Protein AF-A0A956W7D6-F1 (afdb_monomer)

Solvent-accessible surface area (backbone atoms only — not comparable to full-atom values): 5356 Å² total; per-residue (Å²): 140,86,87,80,71,65,90,79,46,54,70,72,53,50,52,50,51,52,52,51,52,35,58,51,6,58,81,41,77,40,78,45,82,45,69,68,64,47,51,87,81,71,52,76,69,91,67,95,50,64,26,55,28,29,40,36,45,23,43,75,58,42,75,49,80,42,49,47,22,38,31,42,75,83,70,82,50,73,47,80,51,53,61,80,83,70,92,127

pLDDT: mean 77.98, std 15.53, range [33.97, 95.88]

Foldseek 3Di:
DDDDDCVPPDPVRLVVVLVVQLVVQLVPKDKDWDWQPCPSQPNHDDDDWKTFTKIWIHHNSDIDIWTQFIATPVRPDTGGDTDPDDDD

Mean predicted aligned error: 7.52 Å

Sequence (88 aa):
FATFVLNQFSEPMRDRLKALLLDASRRREVSVVVVGFSGWFGAERRDIGSAPVVLATLRDGRGEWRQLAVADPHGWWIDWRPDDARPW

Nearest PDB structures (fol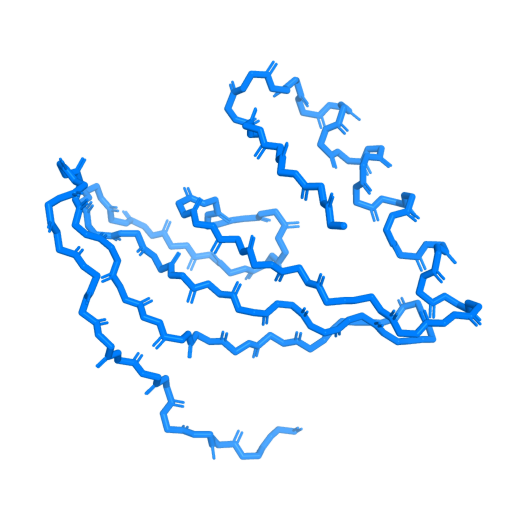dseek):
  5aox-assembly2_E  TM=3.2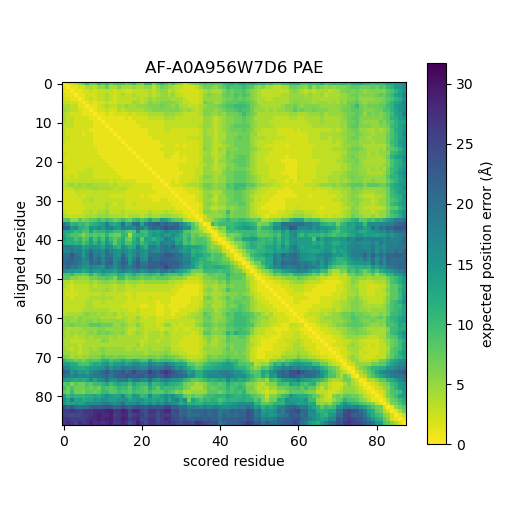54E-01  e=4.507E+00  Homo sapiens
  2xgl-assembly1_A  TM=3.209E-01  e=8.908E+00  Escherichia coli
  8xci-assembly1_J  TM=3.542E-01  e=8.373E+00  Escherichia phage Lambda
  6uoa-assembly1_B  TM=2.944E-01  e=6.953E+00  Homo sapiens

Radius of gyration: 13.43 Å; Cα contacts (8 Å, |Δi|>4): 132; chains: 1; bounding box: 30×34×35 Å

Structure (mmCIF, N/CA/C/O backbone):
data_AF-A0A956W7D6-F1
#
_entry.id   AF-A0A956W7D6-F1
#
loop_
_atom_site.group_PDB
_atom_site.id
_atom_site.type_symbol
_atom_site.label_atom_id
_atom_site.label_alt_id
_atom_site.label_comp_id
_atom_site.label_asym_id
_atom_site.label_entity_id
_atom_site.label_seq_id
_atom_site.pdbx_PDB_ins_code
_atom_site.Cartn_x
_atom_site.Cartn_y
_atom_site.Cartn_z
_atom_site.occupancy
_atom_site.B_iso_or_equiv
_atom_site.auth_seq_id
_atom_site.auth_comp_id
_atom_site.auth_asym_id
_atom_site.auth_atom_id
_atom_site.pdbx_PDB_model_num
ATOM 1 N N . PHE A 1 1 ? -15.022 1.091 -3.568 1.00 79.38 1 PHE A N 1
ATOM 2 C CA . PHE A 1 1 ? -13.575 0.968 -3.835 1.00 79.38 1 PHE A CA 1
ATOM 3 C C . PHE A 1 1 ? -13.048 2.346 -4.220 1.00 79.38 1 PHE A C 1
ATOM 5 O O . PHE A 1 1 ? -13.846 3.170 -4.649 1.00 79.38 1 PHE A O 1
ATOM 12 N N . ALA A 1 2 ? -11.762 2.624 -4.014 1.00 85.38 2 ALA A N 1
ATOM 13 C CA . ALA A 1 2 ? -11.139 3.896 -4.378 1.00 85.38 2 ALA A CA 1
ATOM 14 C C . ALA A 1 2 ? -9.737 3.623 -4.927 1.00 85.38 2 ALA A C 1
ATOM 16 O O . ALA A 1 2 ? -9.038 2.760 -4.397 1.00 85.38 2 ALA A O 1
ATOM 17 N N . THR A 1 3 ? -9.349 4.353 -5.969 1.00 87.06 3 THR A N 1
ATOM 18 C CA . THR A 1 3 ? -8.045 4.217 -6.623 1.00 87.06 3 THR A CA 1
ATOM 19 C C . THR A 1 3 ? -7.289 5.524 -6.476 1.00 87.06 3 THR A C 1
ATOM 21 O O . THR A 1 3 ? -7.843 6.593 -6.725 1.00 87.06 3 THR A O 1
ATOM 24 N N . PHE A 1 4 ? -6.023 5.434 -6.079 1.00 85.44 4 PHE A N 1
ATOM 25 C CA . PHE A 1 4 ? -5.158 6.586 -5.868 1.00 85.44 4 PHE A CA 1
ATOM 26 C C . PHE A 1 4 ? -3.898 6.449 -6.711 1.00 85.44 4 PHE A C 1
ATOM 28 O O . PHE A 1 4 ? -3.304 5.375 -6.791 1.00 85.44 4 PHE A O 1
ATOM 35 N N . VAL A 1 5 ? -3.478 7.557 -7.310 1.00 85.12 5 VAL A N 1
ATOM 36 C CA . VAL A 1 5 ? -2.270 7.643 -8.128 1.00 85.12 5 VAL A CA 1
ATOM 37 C C . VAL A 1 5 ? -1.164 8.254 -7.261 1.00 85.12 5 VAL A C 1
ATOM 39 O O . VAL A 1 5 ? -1.041 9.467 -7.122 1.00 85.12 5 VAL A O 1
ATOM 42 N N . LEU A 1 6 ? -0.401 7.393 -6.579 1.00 81.38 6 LEU A N 1
ATOM 43 C CA . LEU A 1 6 ? 0.490 7.795 -5.476 1.00 81.38 6 LEU A CA 1
ATOM 44 C C . LEU A 1 6 ? 1.742 8.569 -5.912 1.00 81.38 6 LEU A C 1
ATOM 46 O O . LEU A 1 6 ? 2.365 9.226 -5.081 1.00 81.38 6 LEU A O 1
ATOM 50 N N . ASN A 1 7 ? 2.121 8.528 -7.193 1.00 78.62 7 ASN A N 1
ATOM 51 C CA . ASN A 1 7 ? 3.222 9.350 -7.716 1.00 78.62 7 ASN A CA 1
ATOM 52 C C . ASN A 1 7 ? 2.879 10.850 -7.748 1.00 78.62 7 ASN A C 1
ATOM 54 O O . ASN A 1 7 ? 3.788 11.667 -7.841 1.00 78.62 7 ASN A O 1
ATOM 58 N N . GLN A 1 8 ? 1.600 11.213 -7.619 1.00 84.31 8 GLN A N 1
ATOM 59 C CA . GLN A 1 8 ? 1.155 12.601 -7.463 1.00 84.31 8 GLN A CA 1
ATOM 60 C C . GLN A 1 8 ? 1.159 13.065 -5.998 1.00 84.31 8 GLN A C 1
ATOM 62 O O . GLN A 1 8 ? 0.957 14.246 -5.725 1.00 84.31 8 GLN A O 1
ATOM 67 N N . PHE A 1 9 ? 1.357 12.152 -5.042 1.00 86.56 9 PHE A N 1
ATOM 68 C CA . PHE A 1 9 ? 1.341 12.475 -3.619 1.00 86.56 9 PHE A CA 1
ATOM 69 C C . PHE A 1 9 ? 2.753 12.840 -3.164 1.00 86.56 9 PHE A C 1
ATOM 71 O O . PHE A 1 9 ? 3.718 12.126 -3.452 1.00 86.56 9 PHE A O 1
ATOM 78 N N . SER A 1 10 ? 2.865 13.917 -2.387 1.00 88.62 10 SER A N 1
ATOM 79 C CA . SER A 1 10 ? 4.091 14.193 -1.640 1.00 88.62 10 SER A CA 1
ATOM 80 C C . SER A 1 10 ? 4.335 13.101 -0.595 1.00 88.62 10 SER A C 1
ATOM 82 O O . SER A 1 10 ? 3.415 12.389 -0.185 1.00 88.62 10 SER A O 1
ATOM 84 N N . GLU A 1 11 ? 5.575 12.966 -0.133 1.00 86.06 11 GLU A N 1
ATOM 85 C CA . GLU A 1 11 ? 5.917 12.010 0.923 1.00 86.06 11 GLU A CA 1
ATOM 86 C C . GLU A 1 11 ? 5.037 12.157 2.184 1.00 86.06 11 GLU A C 1
ATOM 88 O O . GLU A 1 11 ? 4.401 11.165 2.550 1.00 86.06 11 GLU A O 1
ATOM 93 N N . PRO A 1 12 ? 4.810 13.368 2.740 1.00 91.50 12 PRO A N 1
ATOM 94 C CA . PRO A 1 12 ? 3.893 13.539 3.870 1.00 91.50 12 PRO A CA 1
ATOM 95 C C . PRO A 1 12 ? 2.452 13.092 3.586 1.00 91.50 12 PRO A C 1
ATOM 97 O O . PRO A 1 12 ? 1.756 12.599 4.475 1.00 91.50 12 PRO A O 1
ATOM 100 N N . MET A 1 13 ? 1.969 13.256 2.349 1.00 92.38 13 MET A N 1
ATOM 101 C CA . MET A 1 13 ? 0.635 12.786 1.965 1.00 92.38 13 MET A CA 1
ATOM 102 C C . MET A 1 13 ? 0.571 11.260 1.908 1.00 92.38 13 MET A C 1
ATOM 104 O O . MET A 1 13 ? -0.433 10.681 2.328 1.00 92.38 13 MET A O 1
ATOM 108 N N . ARG A 1 14 ? 1.629 10.604 1.415 1.00 87.56 14 ARG A N 1
ATOM 109 C CA . ARG A 1 14 ? 1.732 9.137 1.400 1.00 87.56 14 ARG A CA 1
ATOM 110 C C . ARG A 1 14 ? 1.755 8.575 2.819 1.00 87.56 14 ARG A C 1
ATOM 112 O O . ARG A 1 14 ? 1.042 7.607 3.091 1.00 87.56 14 ARG A O 1
ATOM 119 N N . ASP A 1 15 ? 2.488 9.207 3.728 1.00 88.38 15 ASP A N 1
ATOM 120 C CA . ASP A 1 15 ? 2.530 8.806 5.139 1.00 88.38 15 ASP A CA 1
ATOM 121 C C . ASP A 1 15 ? 1.180 9.001 5.824 1.00 88.38 15 ASP A C 1
ATOM 123 O O . ASP A 1 15 ? 0.683 8.107 6.513 1.00 88.38 15 ASP A O 1
ATOM 127 N N . ARG A 1 16 ? 0.525 10.139 5.568 1.00 93.56 16 ARG A N 1
ATOM 128 C CA . ARG A 1 16 ? -0.818 10.401 6.090 1.00 93.56 16 ARG A CA 1
ATOM 129 C C . ARG A 1 16 ? -1.834 9.385 5.576 1.00 93.56 16 ARG A C 1
ATOM 131 O O . ARG A 1 16 ? -2.640 8.889 6.360 1.00 93.56 16 ARG A O 1
ATOM 138 N N . LEU A 1 17 ? -1.799 9.055 4.286 1.00 91.94 17 LEU A N 1
ATOM 139 C CA . LEU A 1 17 ? -2.678 8.036 3.712 1.00 91.94 17 LEU A CA 1
ATOM 140 C C . LEU A 1 17 ? -2.429 6.668 4.363 1.00 91.94 17 LEU A C 1
ATOM 142 O O . LEU A 1 17 ? -3.386 6.002 4.753 1.00 91.94 17 LEU A O 1
ATOM 146 N N . LYS A 1 18 ? -1.164 6.280 4.556 1.00 88.25 18 LYS A N 1
ATOM 147 C CA . LYS A 1 18 ? -0.797 5.041 5.257 1.00 88.25 18 LYS A CA 1
ATOM 148 C C . LYS A 1 18 ? -1.353 5.004 6.680 1.00 88.25 18 LYS A C 1
ATOM 150 O O . LYS A 1 18 ? -1.953 4.005 7.070 1.00 88.25 18 LYS A O 1
ATOM 155 N N . ALA A 1 19 ? -1.209 6.093 7.434 1.00 91.69 19 ALA A N 1
ATOM 156 C CA . ALA A 1 19 ? -1.742 6.196 8.790 1.00 91.69 19 ALA A CA 1
ATOM 157 C C . ALA A 1 19 ? -3.275 6.068 8.822 1.00 91.69 19 ALA A C 1
ATOM 159 O O . ALA A 1 19 ? -3.807 5.344 9.661 1.00 91.69 19 ALA A O 1
ATOM 160 N N . LEU A 1 20 ? -3.982 6.706 7.883 1.00 94.06 20 LEU A N 1
ATOM 161 C CA . LEU A 1 20 ? -5.442 6.607 7.772 1.00 94.06 20 LEU A CA 1
ATOM 162 C C . LEU A 1 20 ? -5.904 5.182 7.438 1.00 94.06 20 LEU A C 1
ATOM 164 O O . LEU A 1 20 ? -6.888 4.710 8.003 1.00 94.06 20 LEU A O 1
ATOM 168 N N . LEU A 1 21 ? -5.193 4.486 6.546 1.00 92.75 21 LEU A N 1
ATOM 169 C CA . LEU A 1 21 ? -5.489 3.093 6.204 1.00 92.75 21 LEU A CA 1
ATOM 170 C C . LEU A 1 21 ? -5.262 2.158 7.402 1.00 92.75 21 LEU A C 1
ATOM 172 O O . LEU A 1 21 ? -6.099 1.298 7.674 1.00 92.75 21 LEU A O 1
ATOM 176 N N . LEU A 1 22 ? -4.173 2.356 8.152 1.00 91.69 22 LEU A N 1
ATOM 177 C CA . LEU A 1 22 ? -3.888 1.590 9.367 1.00 91.69 22 LEU A CA 1
ATOM 178 C C . LEU A 1 22 ? -4.899 1.871 10.484 1.00 91.69 22 LEU A C 1
ATOM 180 O O . LEU A 1 22 ? -5.335 0.933 11.146 1.00 91.69 22 LEU A O 1
ATOM 184 N N . ASP A 1 23 ? -5.312 3.121 10.687 1.00 95.44 23 ASP A N 1
ATOM 185 C CA . ASP A 1 23 ? -6.355 3.448 11.665 1.00 95.44 23 ASP A CA 1
ATOM 186 C C . ASP A 1 23 ? -7.699 2.813 11.286 1.00 95.44 23 ASP A C 1
ATOM 188 O O . ASP A 1 23 ? -8.329 2.140 12.104 1.00 95.44 23 ASP A O 1
ATOM 192 N N . ALA A 1 24 ? -8.090 2.919 10.012 1.00 94.56 24 ALA A N 1
ATOM 193 C CA . ALA A 1 24 ? -9.287 2.259 9.502 1.00 94.56 24 ALA A CA 1
ATOM 194 C C . ALA A 1 24 ? -9.235 0.735 9.713 1.00 94.56 24 ALA A C 1
ATOM 196 O O . ALA A 1 24 ? -10.255 0.138 10.071 1.00 94.56 24 ALA A O 1
ATOM 197 N N . SER A 1 25 ? -8.046 0.131 9.571 1.00 95.25 25 SER A N 1
ATOM 198 C CA . SER A 1 25 ? -7.836 -1.309 9.763 1.00 95.25 25 SER A CA 1
ATOM 199 C C . SER A 1 25 ? -8.131 -1.811 11.185 1.00 95.25 25 SER A C 1
ATOM 201 O O . SER A 1 25 ? -8.363 -3.001 11.389 1.00 95.25 25 SER A O 1
ATOM 203 N N . ARG A 1 26 ? -8.155 -0.911 12.181 1.00 95.12 26 ARG A N 1
ATOM 204 C CA . ARG A 1 26 ? -8.504 -1.239 13.577 1.00 95.12 26 ARG A CA 1
ATOM 205 C C . ARG A 1 26 ? -9.998 -1.488 13.780 1.00 95.12 26 ARG A C 1
ATOM 207 O O . ARG A 1 26 ? -10.386 -2.035 14.804 1.00 95.12 26 ARG A O 1
ATOM 214 N N . ARG A 1 27 ? -10.845 -1.025 12.854 1.00 95.88 27 ARG A N 1
ATOM 215 C CA . ARG A 1 27 ? -12.314 -1.146 12.946 1.00 95.88 27 ARG A CA 1
ATOM 216 C C . ARG A 1 27 ? -12.874 -2.196 11.996 1.00 95.88 27 ARG A C 1
ATOM 218 O O . ARG A 1 27 ? -13.966 -2.705 12.222 1.00 95.88 27 ARG A O 1
ATOM 22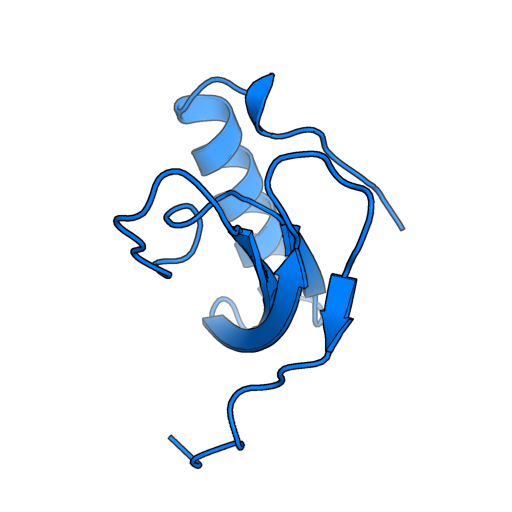5 N N . ARG A 1 28 ? -12.164 -2.458 10.901 1.00 94.00 28 ARG A N 1
ATOM 226 C CA . ARG A 1 28 ? -12.518 -3.433 9.869 1.00 94.00 28 ARG A CA 1
ATOM 227 C C . ARG A 1 28 ? -11.279 -3.787 9.069 1.00 94.00 28 ARG A C 1
ATOM 229 O O . ARG A 1 28 ? -10.379 -2.969 8.967 1.00 94.00 28 ARG A O 1
ATOM 236 N N . GLU A 1 29 ? -11.280 -4.939 8.423 1.00 94.81 29 GLU A N 1
ATOM 237 C CA . GLU A 1 29 ? -10.234 -5.272 7.460 1.00 94.81 29 GLU A CA 1
ATOM 238 C C . GLU A 1 29 ? -10.193 -4.269 6.294 1.00 94.81 29 GLU A C 1
ATOM 240 O O . GLU A 1 29 ? -11.234 -3.806 5.810 1.00 94.81 29 GLU A O 1
ATOM 245 N N . VAL A 1 30 ? -8.983 -3.924 5.848 1.00 94.69 30 VAL A N 1
ATOM 246 C CA . VAL A 1 30 ? -8.746 -3.062 4.686 1.00 94.69 30 VAL A CA 1
ATOM 247 C C . VAL A 1 30 ? -7.781 -3.754 3.735 1.00 94.69 30 VAL A C 1
ATOM 249 O O . VAL A 1 30 ? -6.620 -3.969 4.068 1.00 94.69 30 VAL A O 1
ATOM 252 N N . SER A 1 31 ? -8.249 -4.053 2.528 1.00 92.75 31 SER A N 1
ATOM 253 C CA . SER A 1 31 ? -7.415 -4.598 1.457 1.00 92.75 31 SER A CA 1
ATOM 254 C C . SER A 1 31 ? -6.945 -3.482 0.523 1.00 92.75 31 SER A C 1
ATOM 256 O O . SER A 1 31 ? -7.750 -2.650 0.094 1.00 92.75 31 SER A O 1
ATOM 258 N N . VAL A 1 32 ? -5.655 -3.459 0.185 1.00 90.56 32 VAL A N 1
ATOM 259 C CA . VAL A 1 32 ? -5.064 -2.467 -0.729 1.00 90.56 32 VAL A CA 1
ATOM 260 C C . VAL A 1 32 ? -4.230 -3.187 -1.773 1.00 90.56 32 VAL A C 1
ATOM 262 O O . VAL A 1 32 ? -3.343 -3.953 -1.428 1.00 90.56 32 VAL A O 1
ATOM 265 N N . VAL A 1 33 ? -4.476 -2.919 -3.052 1.00 88.06 33 VAL A N 1
ATOM 266 C CA . VAL A 1 33 ? -3.589 -3.375 -4.128 1.00 88.06 33 VAL A CA 1
ATOM 267 C C . VAL A 1 33 ? -2.648 -2.233 -4.487 1.00 88.06 33 VAL A C 1
ATOM 269 O O . VAL A 1 33 ? -3.099 -1.128 -4.789 1.00 88.06 33 VAL A O 1
ATOM 272 N N . VAL A 1 34 ? -1.345 -2.491 -4.436 1.00 83.44 34 VAL A N 1
ATOM 273 C CA . VAL A 1 34 ? -0.293 -1.515 -4.734 1.00 83.44 34 VAL A CA 1
ATOM 274 C C . VAL A 1 34 ? 0.479 -1.978 -5.961 1.00 83.44 34 VAL A C 1
ATOM 276 O O . VAL A 1 34 ? 0.918 -3.123 -6.023 1.00 83.44 34 VAL A O 1
ATOM 279 N N . VAL A 1 35 ? 0.661 -1.076 -6.925 1.00 81.94 35 VAL A N 1
ATOM 280 C CA . VAL A 1 35 ? 1.438 -1.308 -8.149 1.00 81.94 35 VAL A CA 1
ATOM 281 C C . VAL A 1 35 ? 2.562 -0.278 -8.211 1.00 81.94 35 VAL A C 1
ATOM 283 O O . VAL A 1 35 ? 2.310 0.917 -8.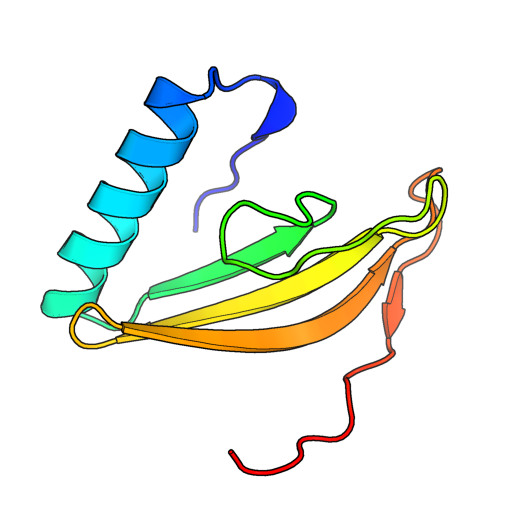062 1.00 81.94 35 VAL A O 1
ATOM 286 N N . GLY A 1 36 ? 3.804 -0.723 -8.411 1.00 70.38 36 GLY A N 1
ATOM 287 C CA . GLY A 1 36 ? 4.933 0.166 -8.732 1.00 70.38 36 GLY A CA 1
ATOM 288 C C . GLY A 1 36 ? 5.493 1.030 -7.599 1.00 70.38 36 GLY A C 1
ATOM 289 O O . GLY A 1 36 ? 6.417 1.796 -7.841 1.00 70.38 36 GLY A O 1
ATOM 290 N N . PHE A 1 37 ? 4.997 0.897 -6.366 1.00 64.38 37 PHE A N 1
ATOM 291 C CA . PHE A 1 37 ? 5.527 1.600 -5.189 1.00 64.38 37 PHE A CA 1
ATOM 292 C C . PHE A 1 37 ? 6.216 0.629 -4.220 1.00 64.38 37 PHE A C 1
ATOM 294 O O . PHE A 1 37 ? 5.657 0.228 -3.197 1.00 64.38 37 PHE A O 1
ATOM 301 N N . SER A 1 38 ? 7.461 0.275 -4.541 1.00 56.50 38 SER A N 1
ATOM 302 C CA . SER A 1 38 ? 8.329 -0.668 -3.817 1.00 56.50 38 SER A CA 1
ATOM 303 C C . SER A 1 38 ? 8.937 -0.105 -2.518 1.00 56.50 38 SER A C 1
ATOM 305 O O . SER A 1 38 ? 10.116 -0.270 -2.222 1.00 56.50 38 SER A O 1
ATOM 307 N N . GLY A 1 39 ? 8.141 0.587 -1.706 1.00 58.12 39 GLY A N 1
ATOM 308 C CA . GLY A 1 39 ? 8.636 1.103 -0.422 1.00 58.12 39 GLY A CA 1
ATOM 309 C C . GLY A 1 39 ? 7.562 1.589 0.536 1.00 58.12 39 GLY A C 1
ATOM 310 O O . GLY A 1 39 ? 7.792 1.652 1.740 1.00 58.12 39 GLY A O 1
ATOM 311 N N . TRP A 1 40 ? 6.348 1.851 0.045 1.00 67.38 40 TRP A N 1
ATOM 312 C CA . TRP A 1 40 ? 5.280 2.410 0.879 1.00 67.38 40 TRP A CA 1
ATOM 313 C C . TRP A 1 40 ? 4.875 1.480 2.037 1.00 67.38 40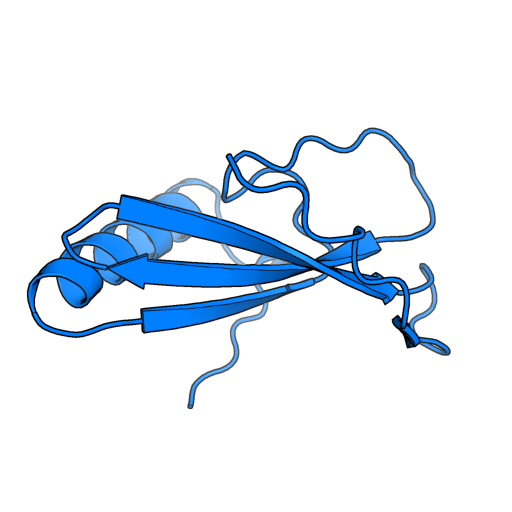 TRP A C 1
ATOM 315 O O . TRP A 1 40 ? 4.509 1.931 3.127 1.00 67.38 40 TRP A O 1
ATOM 325 N N . PHE A 1 41 ? 5.055 0.174 1.846 1.00 61.94 41 PHE A N 1
ATOM 326 C CA . PHE A 1 41 ? 4.768 -0.850 2.842 1.00 61.94 41 PHE A CA 1
ATOM 327 C C . PHE A 1 41 ? 5.923 -1.831 3.090 1.00 61.94 41 PHE A C 1
ATOM 329 O O . PHE A 1 41 ? 5.699 -2.965 3.492 1.00 61.94 41 PHE A O 1
ATOM 336 N N . GLY A 1 42 ? 7.170 -1.392 2.889 1.00 53.09 42 GLY A N 1
ATOM 337 C CA . GLY A 1 42 ? 8.351 -2.204 3.216 1.00 53.09 42 GLY A CA 1
ATOM 338 C C . GLY A 1 42 ? 8.727 -3.259 2.171 1.00 53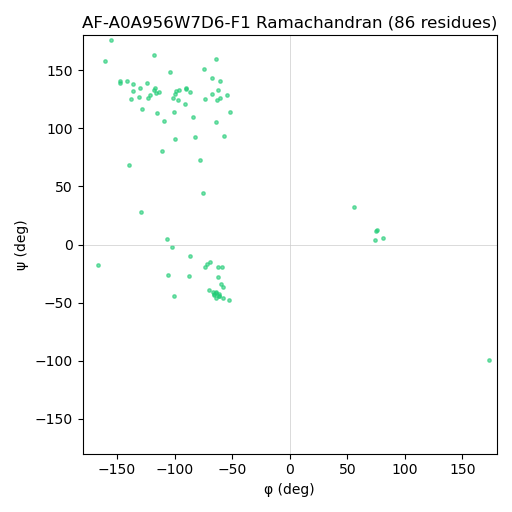.09 42 GLY A C 1
ATOM 339 O O . GLY A 1 42 ? 9.664 -4.017 2.388 1.00 53.09 42 GLY A O 1
ATOM 340 N N . ALA A 1 43 ? 8.047 -3.293 1.023 1.00 52.00 43 ALA A N 1
ATOM 341 C CA . ALA A 1 43 ? 8.453 -4.106 -0.118 1.00 52.00 43 ALA A CA 1
ATOM 342 C C . ALA A 1 43 ? 9.609 -3.426 -0.866 1.00 52.00 43 ALA A C 1
ATOM 344 O O . ALA A 1 43 ? 9.375 -2.862 -1.928 1.00 52.00 43 ALA A O 1
ATOM 345 N N . GLU A 1 44 ? 10.823 -3.427 -0.307 1.00 50.69 44 GLU A N 1
ATOM 346 C CA . GLU A 1 44 ? 12.006 -2.884 -0.989 1.00 50.69 44 GLU A CA 1
ATOM 347 C C . GLU A 1 44 ? 12.186 -3.538 -2.366 1.00 50.69 44 GLU A C 1
ATOM 349 O O . GLU A 1 44 ? 12.237 -4.765 -2.484 1.00 50.69 44 GLU A O 1
ATOM 354 N N . ARG A 1 45 ? 12.336 -2.736 -3.428 1.00 54.09 45 ARG A N 1
ATOM 355 C CA . ARG A 1 45 ? 12.852 -3.256 -4.701 1.00 54.09 45 ARG A CA 1
ATOM 356 C C . ARG A 1 45 ? 13.669 -2.238 -5.485 1.00 54.09 45 ARG A C 1
ATOM 358 O O . ARG A 1 45 ? 13.332 -1.056 -5.516 1.00 54.09 45 ARG A O 1
ATOM 365 N N . ARG A 1 46 ? 14.742 -2.770 -6.088 1.00 47.44 46 ARG A N 1
ATOM 366 C CA . ARG A 1 46 ? 15.936 -2.103 -6.634 1.00 47.44 46 ARG A CA 1
ATOM 367 C C . ARG A 1 46 ? 15.970 -1.935 -8.161 1.00 47.44 46 ARG A C 1
ATOM 369 O O . ARG A 1 46 ? 16.908 -1.313 -8.644 1.00 47.44 46 ARG A O 1
ATOM 376 N N . ASP A 1 47 ? 14.985 -2.424 -8.916 1.00 52.44 47 ASP A N 1
ATOM 377 C CA . ASP A 1 47 ? 15.149 -2.565 -10.371 1.00 52.44 47 ASP A CA 1
ATOM 378 C C . ASP A 1 47 ? 14.236 -1.638 -11.187 1.00 52.44 47 ASP A C 1
ATOM 380 O O . ASP A 1 47 ? 13.025 -1.559 -10.976 1.00 52.44 47 ASP A O 1
ATOM 384 N N . ILE A 1 48 ? 14.849 -0.944 -12.151 1.00 53.41 48 ILE A N 1
ATOM 385 C CA . ILE A 1 48 ? 14.200 -0.078 -13.140 1.00 53.41 48 ILE A CA 1
ATOM 386 C C . ILE A 1 48 ? 13.700 -0.986 -14.265 1.00 53.41 48 ILE A C 1
ATOM 388 O O . ILE A 1 48 ? 14.444 -1.336 -15.177 1.00 53.41 48 ILE A O 1
ATOM 392 N N . GLY A 1 49 ? 12.455 -1.433 -14.168 1.00 61.84 49 GLY A N 1
ATOM 393 C CA . GLY A 1 49 ? 11.862 -2.319 -15.161 1.00 61.84 49 GLY A CA 1
ATOM 394 C C . GLY A 1 49 ? 10.503 -2.798 -14.693 1.00 61.84 49 GLY A C 1
ATOM 395 O O . GLY A 1 49 ? 9.520 -2.077 -14.798 1.00 61.84 49 GLY A O 1
ATOM 396 N N . SER A 1 50 ? 10.433 -3.999 -14.142 1.00 72.50 50 SER A N 1
ATOM 397 C CA . SER A 1 50 ? 9.157 -4.589 -13.752 1.00 72.50 50 SER A CA 1
ATOM 398 C C . SER A 1 50 ? 8.770 -4.249 -12.301 1.00 7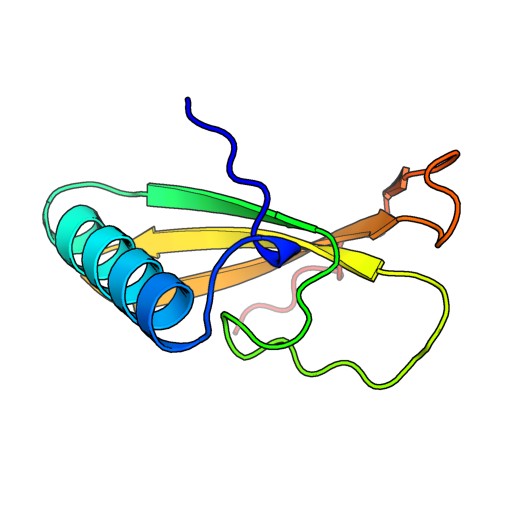2.50 50 SER A C 1
ATOM 400 O O . SER A 1 50 ? 9.565 -4.365 -11.367 1.00 72.50 50 SER A O 1
ATOM 402 N N . ALA A 1 51 ? 7.518 -3.847 -12.102 1.00 77.00 51 ALA A N 1
ATOM 403 C CA . ALA A 1 51 ? 6.939 -3.424 -10.833 1.00 77.00 51 ALA A CA 1
ATOM 404 C C . ALA A 1 51 ? 6.118 -4.553 -10.187 1.00 77.00 51 ALA A C 1
ATOM 406 O O . ALA A 1 51 ? 5.227 -5.094 -10.837 1.00 77.00 51 ALA A O 1
ATOM 407 N N . PRO A 1 52 ? 6.321 -4.904 -8.906 1.00 79.19 52 PRO A N 1
ATOM 408 C CA . PRO A 1 52 ? 5.442 -5.865 -8.253 1.00 79.19 52 PRO A CA 1
ATOM 409 C C . PRO A 1 52 ? 4.031 -5.281 -8.082 1.00 79.19 52 PRO A C 1
ATOM 411 O O . PRO A 1 52 ? 3.852 -4.092 -7.791 1.00 79.19 52 PRO A O 1
ATOM 414 N N . VAL A 1 53 ? 3.034 -6.146 -8.239 1.00 83.38 53 VAL A N 1
ATOM 415 C CA . VAL A 1 53 ? 1.647 -5.925 -7.831 1.00 83.38 53 VAL A CA 1
ATOM 416 C C . VAL A 1 53 ? 1.459 -6.662 -6.515 1.00 83.38 53 VAL A C 1
ATOM 418 O O . VAL A 1 53 ? 1.542 -7.890 -6.472 1.00 83.38 53 VAL A O 1
ATOM 421 N N . VAL A 1 54 ? 1.226 -5.921 -5.439 1.00 84.06 54 VAL A N 1
ATOM 422 C CA . VAL A 1 54 ? 1.161 -6.461 -4.078 1.00 84.06 54 VAL A CA 1
ATOM 423 C C . VAL A 1 54 ? -0.230 -6.245 -3.507 1.00 84.06 54 VAL A C 1
ATOM 425 O O . VAL A 1 54 ? -0.780 -5.149 -3.603 1.00 84.06 54 VAL A O 1
ATOM 428 N N . LEU A 1 55 ? -0.783 -7.280 -2.885 1.00 88.00 55 LEU A N 1
ATOM 429 C CA . LEU A 1 55 ? -1.940 -7.171 -2.011 1.00 88.00 55 LEU A CA 1
ATOM 430 C C . LEU A 1 55 ? -1.472 -6.945 -0.576 1.00 88.00 55 LEU A C 1
ATOM 432 O O . LEU A 1 55 ? -0.769 -7.776 -0.003 1.00 88.00 55 LEU A O 1
ATOM 436 N N . ALA A 1 56 ? -1.902 -5.825 -0.017 1.00 87.81 56 ALA A N 1
ATOM 437 C CA . ALA A 1 56 ? -1.937 -5.549 1.403 1.00 87.81 56 ALA A CA 1
ATOM 438 C C . ALA A 1 56 ? -3.244 -6.064 1.991 1.00 87.81 56 ALA A C 1
ATOM 440 O O . ALA A 1 56 ? -4.314 -5.669 1.513 1.00 87.81 56 ALA A O 1
ATOM 441 N N . THR A 1 57 ? -3.172 -6.807 3.083 1.00 91.38 57 THR A N 1
ATOM 442 C CA . THR A 1 57 ? -4.325 -7.026 3.956 1.00 91.38 57 THR A CA 1
ATOM 443 C C . THR A 1 57 ? -4.018 -6.402 5.302 1.00 91.38 57 THR A C 1
ATOM 445 O O . THR A 1 57 ? -3.111 -6.842 6.004 1.00 91.38 57 THR A O 1
ATOM 448 N N . LEU A 1 58 ? -4.746 -5.343 5.649 1.00 91.81 58 LEU A N 1
ATOM 449 C CA . LEU A 1 58 ? -4.588 -4.634 6.911 1.00 91.81 58 LEU A CA 1
ATOM 450 C C . LEU A 1 58 ? -5.691 -5.048 7.884 1.00 91.81 58 LEU A C 1
ATOM 452 O O . LEU A 1 58 ? -6.877 -4.917 7.569 1.00 91.81 58 LEU A O 1
ATOM 456 N N . ARG A 1 59 ? -5.306 -5.486 9.081 1.00 93.19 59 ARG A N 1
ATOM 457 C CA . ARG A 1 59 ? -6.216 -5.870 10.164 1.00 93.19 59 ARG A CA 1
ATOM 458 C C . ARG A 1 59 ? -5.583 -5.536 11.513 1.00 93.19 59 ARG A C 1
ATOM 460 O O . ARG A 1 59 ? -4.382 -5.716 11.698 1.00 93.19 59 ARG A O 1
ATOM 467 N N . ASP A 1 60 ? -6.381 -5.018 12.443 1.00 91.81 60 ASP A N 1
ATOM 468 C CA . ASP A 1 60 ? -5.964 -4.695 13.816 1.00 91.81 60 ASP A CA 1
ATOM 469 C C . ASP A 1 60 ? -4.751 -3.745 13.896 1.00 91.81 60 ASP A C 1
ATOM 471 O O . ASP A 1 60 ? -3.926 -3.815 14.809 1.00 91.81 60 ASP A O 1
ATOM 475 N N . GLY A 1 61 ? -4.618 -2.832 12.926 1.00 86.94 61 GLY A N 1
ATOM 476 C CA . GLY A 1 61 ? -3.481 -1.911 12.846 1.00 86.94 61 GLY A CA 1
ATOM 477 C C . GLY A 1 61 ? -2.179 -2.558 12.363 1.00 86.94 61 GLY A C 1
ATOM 478 O O . GLY A 1 61 ? -1.122 -1.935 12.472 1.00 86.94 61 GLY A O 1
ATOM 479 N N . ARG A 1 62 ? -2.236 -3.787 11.845 1.00 84.44 62 ARG A N 1
ATOM 480 C CA . ARG A 1 62 ? -1.116 -4.534 11.255 1.00 84.44 62 ARG A CA 1
ATOM 481 C C . ARG A 1 62 ? -1.401 -4.833 9.788 1.00 84.44 62 ARG A C 1
ATOM 483 O O . ARG A 1 62 ? -2.540 -4.713 9.349 1.00 84.44 62 ARG A O 1
ATOM 490 N N . GLY A 1 63 ? -0.365 -5.186 9.032 1.00 85.00 63 GLY A N 1
ATOM 491 C CA . GLY A 1 63 ? -0.479 -5.474 7.606 1.00 85.00 63 GLY A CA 1
ATOM 492 C C . GLY A 1 63 ? 0.304 -6.710 7.196 1.00 85.00 63 GLY A C 1
ATOM 493 O O . GLY A 1 63 ? 1.481 -6.826 7.535 1.00 85.00 63 GLY A O 1
ATOM 494 N N . GLU A 1 64 ? -0.352 -7.579 6.439 1.00 85.75 64 GLU A N 1
ATOM 495 C CA . GLU A 1 64 ? 0.247 -8.702 5.722 1.00 85.75 64 GLU A CA 1
ATOM 496 C C . GLU A 1 64 ? 0.349 -8.371 4.233 1.00 85.75 64 GLU A C 1
ATOM 498 O O . GLU A 1 64 ? -0.481 -7.636 3.686 1.00 85.75 64 GLU A O 1
ATOM 503 N N . TRP A 1 65 ? 1.371 -8.917 3.576 1.00 82.69 65 TRP A N 1
ATOM 504 C CA . TRP A 1 65 ? 1.729 -8.573 2.203 1.00 82.69 65 TRP A CA 1
ATOM 505 C C . TRP A 1 65 ? 1.898 -9.832 1.378 1.00 82.69 65 TRP A C 1
ATOM 507 O O . TRP A 1 65 ? 2.564 -10.779 1.797 1.00 82.69 65 TRP A O 1
ATOM 517 N N . ARG A 1 66 ? 1.328 -9.820 0.177 1.00 83.19 66 ARG A N 1
ATOM 518 C CA . ARG A 1 66 ? 1.494 -10.896 -0.793 1.00 83.19 66 ARG A CA 1
ATOM 519 C C . ARG A 1 66 ? 1.707 -10.314 -2.179 1.00 83.19 66 ARG A C 1
ATOM 521 O O . ARG A 1 66 ? 0.863 -9.560 -2.663 1.00 83.19 66 ARG A O 1
ATOM 528 N N . GLN A 1 67 ? 2.795 -10.694 -2.843 1.00 84.31 67 GLN A N 1
ATOM 529 C CA . GLN A 1 67 ? 2.935 -10.428 -4.269 1.00 84.31 67 GLN A CA 1
ATOM 530 C C . GLN A 1 67 ? 1.908 -11.265 -5.030 1.00 84.31 67 GLN A C 1
ATOM 532 O O . GLN A 1 67 ? 1.776 -12.469 -4.812 1.00 84.31 67 GLN A O 1
ATOM 537 N N . LEU A 1 68 ? 1.159 -10.605 -5.900 1.00 85.56 68 LEU A N 1
ATOM 538 C CA . LEU A 1 68 ? 0.162 -11.214 -6.766 1.00 85.56 68 LEU A CA 1
ATOM 539 C C . LEU A 1 68 ? 0.714 -11.402 -8.180 1.00 85.56 68 LEU A C 1
ATOM 541 O O . LEU A 1 68 ? 0.530 -12.442 -8.806 1.00 85.56 68 LEU A O 1
ATOM 545 N N . ALA A 1 69 ? 1.395 -10.377 -8.682 1.00 85.56 69 ALA A N 1
ATOM 546 C CA . ALA A 1 69 ? 1.863 -10.327 -10.053 1.00 85.56 69 ALA A CA 1
ATOM 547 C C . ALA A 1 69 ? 3.068 -9.400 -10.201 1.00 85.56 69 ALA A C 1
ATOM 549 O O . ALA A 1 69 ? 3.473 -8.711 -9.261 1.00 85.56 69 ALA A O 1
ATOM 550 N N . VAL A 1 70 ? 3.607 -9.362 -11.411 1.00 83.06 70 VAL A 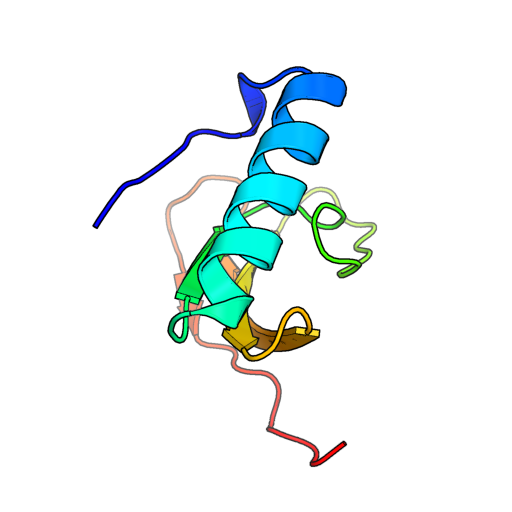N 1
ATOM 551 C CA . VAL A 1 70 ? 4.628 -8.415 -11.841 1.00 83.06 70 VAL A CA 1
ATOM 552 C C . VAL A 1 70 ? 4.086 -7.665 -13.058 1.00 83.06 70 VAL A C 1
ATOM 554 O O . VAL A 1 70 ? 3.622 -8.280 -14.011 1.00 83.06 70 VAL A O 1
ATOM 557 N N . ALA A 1 71 ? 4.095 -6.339 -13.004 1.00 80.81 71 ALA A N 1
ATOM 558 C CA . ALA A 1 71 ? 3.689 -5.450 -14.081 1.00 80.81 71 ALA A CA 1
ATOM 559 C C . ALA A 1 71 ? 4.920 -4.944 -14.837 1.00 80.81 71 ALA A C 1
ATOM 561 O O . ALA A 1 71 ? 5.879 -4.478 -14.221 1.00 80.81 71 ALA A O 1
ATOM 562 N N . ASP A 1 72 ? 4.892 -5.000 -16.164 1.00 78.56 72 ASP A N 1
ATOM 563 C CA . ASP A 1 72 ? 5.984 -4.479 -16.985 1.00 78.56 72 ASP A CA 1
ATOM 564 C C . ASP A 1 72 ? 6.001 -2.937 -17.049 1.00 78.56 72 ASP A C 1
ATOM 566 O O . ASP A 1 72 ? 4.943 -2.301 -16.978 1.00 78.56 72 ASP A O 1
ATOM 570 N N . PRO A 1 73 ? 7.183 -2.311 -17.234 1.00 63.28 73 PRO A N 1
ATOM 571 C CA . PRO A 1 73 ? 7.401 -0.856 -17.137 1.00 63.28 73 PRO A CA 1
ATOM 572 C C . PRO A 1 73 ? 6.563 -0.019 -18.110 1.00 63.28 73 PRO A C 1
ATOM 574 O O . PRO A 1 73 ? 6.384 1.180 -17.908 1.00 63.28 73 PRO A O 1
ATOM 577 N N . HIS A 1 74 ? 6.045 -0.641 -19.169 1.00 63.34 74 HIS A N 1
ATOM 578 C CA . HIS A 1 74 ? 5.241 0.022 -20.192 1.00 63.34 74 HIS A CA 1
ATOM 579 C C . HIS A 1 74 ? 3.753 -0.323 -20.114 1.00 63.34 74 HIS A C 1
ATOM 581 O O . HIS A 1 74 ? 2.988 0.159 -20.940 1.00 63.34 74 HIS A O 1
ATOM 587 N N . GLY A 1 75 ? 3.325 -1.083 -19.099 1.00 54.94 75 GLY A N 1
ATOM 588 C CA . GLY A 1 75 ? 1.914 -1.267 -18.748 1.00 54.94 75 GLY A CA 1
ATOM 589 C C . GLY A 1 75 ? 1.126 -2.207 -19.658 1.00 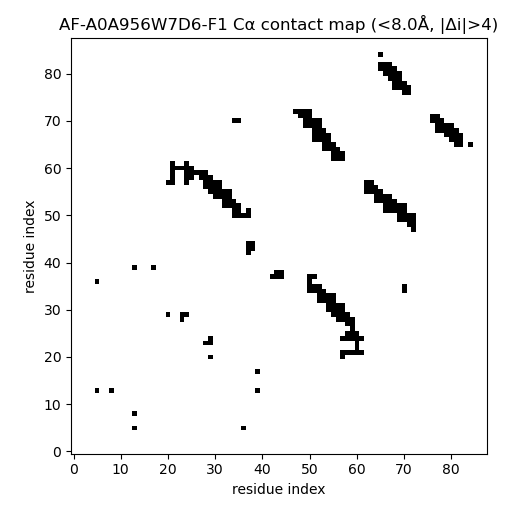54.94 75 GLY A C 1
ATOM 590 O O . GLY A 1 75 ? -0.099 -2.209 -19.593 1.00 54.94 75 GLY A O 1
ATOM 591 N N . TRP A 1 76 ? 1.794 -2.976 -20.522 1.00 56.94 76 TRP A N 1
ATOM 592 C CA . TRP A 1 76 ? 1.087 -3.816 -21.494 1.00 56.94 76 TRP A CA 1
ATOM 593 C C . TRP A 1 76 ? 0.748 -5.189 -20.921 1.00 56.94 76 TRP A C 1
ATOM 595 O O . TRP A 1 76 ? -0.284 -5.734 -21.299 1.00 56.94 76 TRP A O 1
ATOM 605 N N . TRP A 1 77 ? 1.522 -5.693 -19.948 1.00 71.31 77 TRP A N 1
ATOM 606 C CA . TRP A 1 77 ? 1.298 -7.008 -19.348 1.00 71.31 77 TRP A CA 1
ATOM 607 C C . TRP A 1 77 ? 1.423 -7.013 -17.820 1.00 71.31 77 TRP A C 1
ATOM 609 O O . TRP A 1 77 ? 2.296 -6.374 -17.229 1.00 71.31 77 TRP A O 1
ATOM 619 N N . ILE A 1 78 ? 0.488 -7.740 -17.199 1.00 77.19 78 ILE A N 1
ATOM 620 C CA . ILE A 1 78 ? 0.531 -8.166 -15.803 1.00 77.19 78 ILE A CA 1
ATOM 621 C C . ILE A 1 78 ? 0.782 -9.669 -15.840 1.00 77.19 78 ILE A C 1
ATOM 623 O O . ILE A 1 78 ? -0.116 -10.447 -16.165 1.00 77.19 78 ILE A O 1
ATOM 627 N N . ASP A 1 79 ? 1.997 -10.065 -15.493 1.00 81.06 79 ASP A N 1
ATOM 628 C CA . ASP A 1 79 ? 2.368 -11.464 -15.371 1.00 81.06 79 ASP A CA 1
ATOM 629 C C . ASP A 1 79 ? 1.975 -11.961 -13.985 1.00 81.06 79 ASP A C 1
ATOM 631 O O . ASP A 1 79 ? 2.581 -11.585 -12.974 1.00 81.06 79 ASP A O 1
ATOM 635 N N . TRP A 1 80 ? 0.957 -12.819 -13.929 1.00 80.62 80 TRP A N 1
ATOM 636 C CA . TRP A 1 80 ? 0.552 -13.470 -12.688 1.00 80.62 80 TRP A CA 1
ATOM 637 C C . TRP A 1 80 ? 1.682 -14.371 -12.180 1.00 80.62 80 TRP A C 1
ATOM 639 O O . TRP A 1 80 ? 1.954 -15.438 -12.727 1.00 80.62 80 TRP A O 1
ATOM 649 N N . ARG A 1 81 ? 2.362 -13.899 -11.135 1.00 74.69 81 ARG A N 1
ATOM 650 C CA . ARG A 1 81 ? 3.507 -14.539 -10.480 1.00 74.69 81 ARG A CA 1
ATOM 651 C C . ARG A 1 81 ? 3.345 -14.355 -8.974 1.00 74.69 81 ARG A C 1
ATOM 653 O O . ARG A 1 81 ? 4.063 -13.544 -8.376 1.00 74.69 81 ARG A O 1
ATOM 660 N N . PRO A 1 82 ? 2.338 -15.006 -8.370 1.00 72.06 82 PRO A N 1
ATOM 661 C CA . PRO A 1 82 ? 2.185 -14.949 -6.936 1.00 72.06 82 PRO A CA 1
ATOM 662 C C . PRO A 1 82 ? 3.429 -15.584 -6.326 1.00 72.06 82 PRO A C 1
ATOM 664 O O . PRO A 1 82 ? 3.837 -16.658 -6.765 1.00 72.06 82 PRO A O 1
ATOM 667 N N . ASP A 1 83 ? 4.033 -14.935 -5.336 1.00 70.50 83 ASP A N 1
ATOM 668 C CA . ASP A 1 83 ? 5.052 -15.632 -4.558 1.00 70.50 83 ASP A CA 1
ATOM 669 C C . ASP A 1 83 ? 4.358 -16.840 -3.917 1.00 70.50 83 ASP A C 1
ATOM 671 O O . ASP A 1 83 ? 3.291 -16.691 -3.301 1.00 70.50 83 ASP A O 1
ATOM 675 N N . ASP A 1 84 ? 4.909 -18.038 -4.138 1.00 54.97 84 ASP A N 1
ATOM 676 C CA . ASP A 1 84 ? 4.430 -19.259 -3.499 1.00 54.97 84 ASP A CA 1
ATOM 677 C C . ASP A 1 84 ? 4.377 -18.979 -2.003 1.00 54.97 84 ASP A C 1
ATOM 679 O O . ASP A 1 84 ? 5.403 -18.688 -1.384 1.00 54.97 84 ASP A O 1
ATOM 683 N N . ALA A 1 85 ? 3.161 -18.978 -1.456 1.00 44.50 85 ALA A N 1
ATOM 684 C CA . ALA A 1 85 ? 2.879 -18.598 -0.085 1.00 44.50 85 ALA A CA 1
ATOM 685 C C . ALA A 1 85 ? 3.701 -19.478 0.861 1.00 44.50 85 ALA A C 1
ATOM 687 O O . ALA A 1 85 ? 3.288 -20.579 1.226 1.00 44.50 85 ALA A O 1
ATOM 688 N N . ARG A 1 86 ? 4.883 -19.004 1.258 1.00 36.28 86 ARG A N 1
ATOM 689 C CA . ARG A 1 86 ? 5.551 -19.532 2.435 1.00 36.28 86 ARG A CA 1
ATOM 690 C C . ARG A 1 86 ? 4.766 -18.994 3.628 1.00 36.28 86 ARG A C 1
ATOM 692 O O . ARG A 1 86 ? 4.566 -17.784 3.699 1.00 36.28 86 ARG A O 1
ATOM 699 N N . PRO A 1 87 ? 4.284 -19.860 4.529 1.00 33.97 87 PRO A N 1
ATOM 700 C CA . PRO A 1 87 ? 3.716 -19.389 5.777 1.00 33.97 87 PRO A CA 1
ATOM 701 C C . PRO A 1 87 ? 4.836 -18.692 6.560 1.00 33.97 87 PRO A C 1
ATOM 703 O O . PRO A 1 87 ? 5.900 -19.280 6.771 1.00 33.97 87 PRO A O 1
ATOM 706 N N . TRP A 1 88 ? 4.602 -17.440 6.938 1.00 48.38 88 TRP A N 1
ATOM 707 C CA . TRP A 1 88 ? 5.369 -16.700 7.937 1.00 48.38 88 TRP A CA 1
ATOM 708 C C . TRP A 1 88 ? 4.464 -16.420 9.127 1.00 48.38 88 TRP A C 1
ATOM 710 O O . TRP A 1 88 ? 3.324 -15.958 8.893 1.00 48.38 88 TRP A O 1
#

Secondary structure (DSSP, 8-state):
-----GGGS-HHHHHHHHHHHHHHHTTS-EEEEEES-TTTTS-----SSPEEEEEEEEETTEEEEEEEEEE-TTSS-EEE--------